Protein AF-A0A7S1SIR4-F1 (afdb_monomer)

pLDDT: mean 74.21, std 17.85, range [39.25, 96.56]

Nearest PDB structures (foldseek):
  3gze-assembly2_C  TM=8.560E-01  e=1.089E-03  Chlamydomonas reinhardtii
  9c57-assembly1_K  TM=1.695E-01  e=9.532E+00  Homo sapiens

Secondary structure (DSSP, 8-state):
----------HHHHHHHHHHHHHHTTS------TTGGGSTTSS-S------------------EEEEEEETTEEEEEET-S-HHHHHHHHHHHGGG-EE--EEPTTT-SEE--SS---EE-PPPTTSSS--

InterPro domains:
  IPR045054 Prolyl 4-hydroxylase [PTHR10869] (56-129)

Mean predicted aligned error: 17.67 Å

Solvent-accessible surface area (backbone atoms only — not comparable to full-atom values): 8877 Å² total; per-residue (Å²): 137,88,81,84,78,79,83,73,78,52,72,68,55,53,50,52,51,50,50,56,58,60,56,62,74,73,75,76,77,63,86,81,66,84,56,78,78,68,44,89,68,81,84,52,74,76,69,77,72,84,85,79,88,76,82,95,66,98,59,80,62,78,78,44,63,42,56,74,38,80,83,70,75,39,71,47,66,45,72,77,62,55,71,67,53,51,52,49,53,50,63,70,36,58,88,54,52,39,77,44,53,45,75,33,90,88,78,68,42,80,34,82,45,88,88,52,73,54,65,47,56,86,79,66,87,72,76,56,89,84,104

Structure (mmCIF, N/CA/C/O backbone):
data_AF-A0A7S1SIR4-F1
#
_entry.id   AF-A0A7S1SIR4-F1
#
loop_
_atom_site.group_PDB
_atom_site.id
_atom_site.type_symbol
_atom_site.label_atom_id
_atom_site.label_alt_id
_atom_site.label_comp_id
_atom_site.label_asym_id
_atom_site.label_entity_id
_atom_site.label_seq_id
_atom_site.pdbx_PDB_ins_code
_atom_site.Cartn_x
_atom_site.Cartn_y
_atom_site.Cartn_z
_atom_site.occupancy
_atom_site.B_iso_or_equiv
_atom_site.auth_seq_id
_atom_site.auth_comp_id
_atom_site.auth_asym_id
_atom_site.auth_atom_id
_atom_site.pdbx_PDB_model_num
ATOM 1 N N . MET A 1 1 ? -33.680 -54.275 -43.187 1.00 39.25 1 MET A N 1
ATOM 2 C CA . MET A 1 1 ? -33.913 -53.493 -44.421 1.00 39.25 1 MET A CA 1
ATOM 3 C C . MET A 1 1 ? -34.763 -52.286 -44.043 1.00 39.25 1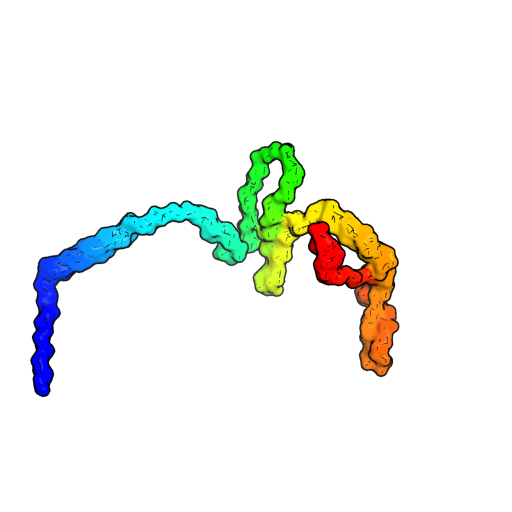 MET A C 1
ATOM 5 O O . MET A 1 1 ? -35.776 -52.457 -43.383 1.00 39.25 1 MET A O 1
ATOM 9 N N . LEU A 1 2 ? -34.253 -51.085 -44.309 1.00 48.06 2 LEU A N 1
ATOM 10 C CA . LEU A 1 2 ? -34.721 -49.793 -43.797 1.00 48.06 2 LEU A CA 1
ATOM 11 C C . LEU A 1 2 ? -36.041 -49.363 -44.455 1.00 48.06 2 LEU A C 1
ATOM 13 O O . LEU A 1 2 ? -36.097 -49.309 -45.679 1.00 48.06 2 LEU A O 1
ATOM 17 N N . LEU A 1 3 ? -37.039 -48.938 -43.675 1.00 41.59 3 LEU A N 1
ATOM 18 C CA . LEU A 1 3 ? -38.123 -48.099 -44.193 1.00 41.59 3 LEU A CA 1
ATOM 19 C C . LEU A 1 3 ? -38.048 -46.724 -43.522 1.00 41.59 3 LEU A C 1
ATOM 21 O O . LEU A 1 3 ? -38.647 -46.466 -42.483 1.00 41.59 3 LEU A O 1
ATOM 25 N N . ARG A 1 4 ? -37.233 -45.843 -44.111 1.00 50.28 4 ARG A N 1
ATOM 26 C CA . ARG A 1 4 ? -37.207 -44.416 -43.780 1.00 50.28 4 ARG A CA 1
ATOM 27 C C . ARG A 1 4 ? -38.491 -43.787 -44.322 1.00 50.28 4 ARG A C 1
ATOM 29 O O . ARG A 1 4 ? -38.548 -43.412 -45.489 1.00 50.28 4 ARG A O 1
ATOM 36 N N . SER A 1 5 ? -39.524 -43.671 -43.493 1.00 54.16 5 SER A N 1
ATOM 37 C CA . SER A 1 5 ? -40.686 -42.843 -43.812 1.00 54.16 5 SER A CA 1
ATOM 38 C C . SER A 1 5 ? -40.273 -41.372 -43.734 1.00 54.16 5 SER A C 1
ATOM 40 O O . SER A 1 5 ? -40.106 -40.816 -42.649 1.00 54.16 5 SER A O 1
ATOM 42 N N . SER A 1 6 ? -40.050 -40.744 -44.888 1.00 57.53 6 SER A N 1
ATOM 43 C CA . SER A 1 6 ? -39.750 -39.317 -44.977 1.00 57.53 6 SER A CA 1
ATOM 44 C C . SER A 1 6 ? -40.979 -38.498 -44.566 1.00 57.53 6 SER A C 1
ATOM 46 O O . SER A 1 6 ? -41.906 -38.332 -45.363 1.00 57.53 6 SER A O 1
ATOM 48 N N . LEU A 1 7 ? -40.994 -37.965 -43.342 1.00 60.22 7 LEU A N 1
ATOM 49 C CA . LEU A 1 7 ? -41.919 -36.897 -42.968 1.00 60.22 7 LEU A CA 1
ATOM 50 C C . LEU A 1 7 ? -41.479 -35.619 -43.687 1.00 60.22 7 LEU A C 1
ATOM 52 O O . LEU A 1 7 ? -40.575 -34.918 -43.243 1.00 60.22 7 LEU A O 1
ATOM 56 N N . ARG A 1 8 ? -42.102 -35.330 -44.831 1.00 69.75 8 ARG A N 1
ATOM 57 C CA . ARG A 1 8 ? -42.015 -34.005 -45.449 1.00 69.75 8 ARG A CA 1
ATOM 58 C C . ARG A 1 8 ? -43.009 -33.105 -44.710 1.00 69.75 8 ARG A C 1
ATOM 60 O O . ARG A 1 8 ? -44.207 -33.393 -44.779 1.00 69.75 8 ARG A O 1
ATOM 67 N N . PRO A 1 9 ? -42.562 -32.070 -43.981 1.00 64.31 9 PRO A N 1
ATOM 68 C CA . PRO A 1 9 ? -43.480 -31.191 -43.274 1.00 64.31 9 PRO A CA 1
ATOM 69 C C . PRO A 1 9 ? -44.396 -30.508 -44.292 1.00 64.31 9 PRO A C 1
ATOM 71 O O . PRO A 1 9 ? -43.942 -29.972 -45.304 1.00 64.31 9 PRO A O 1
ATOM 74 N N . ARG A 1 10 ? -45.709 -30.565 -44.051 1.00 78.56 10 ARG A N 1
ATOM 75 C CA . ARG A 1 10 ? -46.686 -29.851 -44.887 1.00 78.56 10 ARG A CA 1
ATOM 76 C C . ARG A 1 10 ? -46.476 -28.348 -44.688 1.00 78.56 10 ARG A C 1
ATOM 78 O O . ARG A 1 10 ? -46.125 -27.932 -43.590 1.00 78.56 10 ARG A O 1
ATOM 85 N N . ALA A 1 11 ? -46.723 -27.524 -45.708 1.00 72.19 11 ALA A N 1
ATOM 86 C CA . ALA A 1 11 ? -46.480 -26.072 -45.657 1.00 72.19 11 ALA A CA 1
ATOM 87 C C . ALA A 1 11 ? -47.091 -25.377 -44.416 1.00 72.19 11 ALA A C 1
ATOM 89 O O . ALA A 1 11 ? -46.489 -24.471 -43.849 1.00 72.19 11 ALA A O 1
ATOM 90 N N . SER A 1 12 ? -48.234 -25.873 -43.927 1.00 73.19 12 SER A N 1
ATOM 91 C CA . SER A 1 12 ? -48.870 -25.421 -42.680 1.00 73.19 12 SER A CA 1
ATOM 92 C C . SER A 1 12 ? -48.024 -25.680 -41.420 1.00 73.19 12 SER A C 1
ATOM 94 O O . SER A 1 12 ? -47.983 -24.834 -40.532 1.00 73.19 12 SER A O 1
ATOM 96 N N . GLN A 1 13 ? -47.295 -26.798 -41.350 1.00 73.56 13 GLN A N 1
ATOM 97 C CA . GLN A 1 13 ? -46.387 -27.094 -40.235 1.00 73.56 13 GLN A CA 1
ATOM 98 C C . GLN A 1 13 ? -45.144 -26.202 -40.263 1.00 73.56 13 GLN A C 1
ATOM 100 O O . GLN A 1 13 ? -44.686 -25.775 -39.210 1.00 73.56 13 GLN A O 1
ATOM 105 N N . VAL A 1 14 ? -44.629 -25.873 -41.453 1.00 79.38 14 VAL A N 1
ATOM 106 C CA . VAL A 1 14 ? -43.502 -24.935 -41.591 1.00 79.38 14 VAL A CA 1
ATOM 107 C C . VAL A 1 14 ? -43.915 -23.534 -41.131 1.00 79.38 14 VAL A C 1
ATOM 109 O O . VAL A 1 14 ? -43.178 -22.899 -40.382 1.00 79.38 14 VAL A O 1
ATOM 112 N N . LEU A 1 15 ? -45.119 -23.081 -41.496 1.00 76.44 15 LEU A N 1
ATOM 113 C CA . LEU A 1 15 ? -45.647 -21.783 -41.067 1.00 76.4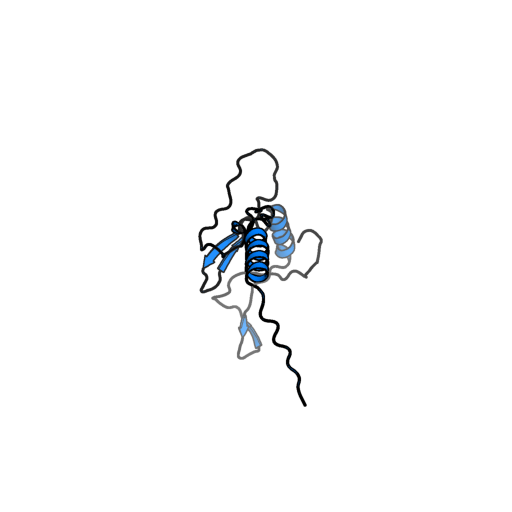4 15 LEU A CA 1
ATOM 114 C C . LEU A 1 15 ? -45.864 -21.713 -39.546 1.00 76.44 15 LEU A C 1
ATOM 116 O O . LEU A 1 15 ? -45.518 -20.709 -38.930 1.00 76.44 15 LEU A O 1
ATOM 120 N N . LEU A 1 16 ? -46.382 -22.783 -38.933 1.00 74.94 16 LEU A N 1
ATOM 121 C CA . LEU A 1 16 ? -46.568 -22.858 -37.480 1.00 74.94 16 LEU A CA 1
ATOM 122 C C . LEU A 1 16 ? -45.224 -22.813 -36.734 1.00 74.94 16 LEU A C 1
ATOM 124 O O . LEU A 1 16 ? -45.100 -22.111 -35.737 1.00 74.94 16 LEU A O 1
ATOM 128 N N . ILE A 1 17 ? -44.203 -23.514 -37.237 1.00 76.38 17 ILE A N 1
ATOM 129 C CA . ILE A 1 17 ? -42.850 -23.494 -36.660 1.00 76.38 17 ILE A CA 1
ATOM 130 C C . ILE A 1 17 ? -42.228 -22.094 -36.778 1.00 76.38 17 ILE A C 1
ATOM 132 O O . ILE A 1 17 ? -41.640 -21.614 -35.813 1.00 76.38 17 ILE A O 1
ATOM 136 N N . LEU A 1 18 ? -42.398 -21.407 -37.913 1.00 75.06 18 LEU A N 1
ATOM 137 C CA . LEU A 1 18 ? -41.913 -20.032 -38.088 1.00 75.06 18 LEU A CA 1
ATOM 138 C C . LEU A 1 18 ? -42.631 -19.036 -37.165 1.00 75.06 18 LEU A C 1
ATOM 140 O O . LEU A 1 18 ? -41.983 -18.153 -36.612 1.00 75.06 18 LEU A O 1
ATOM 144 N N . LEU A 1 19 ? -43.938 -19.201 -36.941 1.00 74.88 19 LEU A N 1
ATOM 145 C CA . LEU A 1 19 ? -44.698 -18.399 -35.975 1.00 74.88 19 LEU A CA 1
ATOM 146 C C . LEU A 1 19 ? -44.244 -18.653 -34.530 1.00 74.88 19 LEU A C 1
ATOM 148 O O . LEU A 1 19 ? -44.055 -17.702 -33.776 1.00 74.88 19 LEU A O 1
ATOM 152 N N . LEU A 1 20 ? -44.002 -19.911 -34.151 1.00 70.88 20 LEU A N 1
ATOM 153 C CA . LEU A 1 20 ? -43.517 -20.269 -32.812 1.00 70.88 20 LEU A CA 1
ATOM 154 C C . LEU A 1 20 ? -42.082 -19.774 -32.556 1.00 70.88 20 LEU A C 1
ATOM 156 O O . LEU A 1 20 ? -41.791 -19.292 -31.463 1.00 70.88 20 LEU A O 1
ATOM 160 N N . LEU A 1 21 ? -41.200 -19.829 -33.559 1.00 69.00 21 LEU A N 1
ATOM 161 C CA . LEU A 1 21 ? -39.840 -19.284 -33.462 1.00 69.00 21 LEU A CA 1
ATOM 162 C C . LEU A 1 21 ? -39.822 -17.745 -33.502 1.00 69.00 21 LEU A C 1
ATOM 164 O O . LEU A 1 21 ? -39.032 -17.131 -32.790 1.00 69.00 21 LEU A O 1
ATOM 168 N N . GLY A 1 22 ? -40.706 -17.114 -34.281 1.00 61.78 22 GLY A N 1
ATOM 169 C CA . GLY A 1 22 ? -40.804 -15.654 -34.392 1.00 61.78 22 GLY A CA 1
ATOM 170 C C . GLY A 1 22 ? -41.373 -14.973 -33.142 1.00 61.78 22 GLY A C 1
ATOM 171 O O . GLY A 1 22 ? -40.921 -13.892 -32.776 1.00 61.78 22 GLY A O 1
ATOM 172 N N . VAL A 1 23 ? -42.313 -15.615 -32.440 1.00 60.16 23 VAL A N 1
ATOM 173 C CA . VAL A 1 23 ? -42.887 -15.087 -31.186 1.00 60.16 23 VAL A CA 1
ATOM 174 C C . VAL A 1 23 ? -41.944 -15.298 -29.989 1.00 60.16 23 VAL A C 1
ATOM 176 O O . VAL A 1 23 ? -41.929 -14.484 -29.065 1.00 60.16 23 VAL A O 1
ATOM 179 N N . GLY A 1 24 ? -41.088 -16.326 -30.021 1.00 51.81 24 GLY A N 1
ATOM 180 C CA . GLY A 1 24 ? -40.131 -16.625 -28.946 1.00 51.81 24 GLY A CA 1
ATOM 181 C C . GLY A 1 24 ? -39.020 -15.584 -28.747 1.00 51.81 24 GLY A C 1
ATOM 182 O O . GLY A 1 24 ? -38.451 -15.507 -27.661 1.00 51.81 24 GLY A O 1
ATOM 183 N N . VAL A 1 25 ? -38.728 -14.749 -29.751 1.00 57.47 25 VAL A N 1
ATOM 184 C CA . VAL A 1 25 ? -37.638 -13.752 -29.684 1.00 57.47 25 VAL A CA 1
ATOM 185 C C . VAL A 1 25 ? -38.073 -12.432 -29.026 1.00 57.47 25 VAL A C 1
ATOM 187 O O . VAL A 1 25 ? -37.228 -11.664 -28.572 1.00 57.47 25 VAL A O 1
ATOM 190 N N . HIS A 1 26 ? -39.375 -12.151 -28.905 1.00 51.97 26 HIS A N 1
ATOM 191 C CA . HIS A 1 26 ? -39.858 -10.872 -28.356 1.00 51.97 26 HIS A CA 1
ATOM 192 C C . HIS A 1 26 ? -40.288 -10.899 -26.884 1.00 51.97 26 HIS A C 1
ATOM 194 O O . HIS A 1 26 ? -40.476 -9.834 -26.301 1.00 51.97 26 HIS A O 1
ATOM 200 N N . ALA A 1 27 ? -40.403 -12.069 -26.251 1.00 55.31 27 ALA A N 1
ATOM 201 C CA . ALA A 1 27 ? -40.996 -12.176 -24.912 1.00 55.31 27 ALA A CA 1
ATOM 202 C C . ALA A 1 27 ? -40.002 -12.410 -23.756 1.00 55.31 27 ALA A C 1
ATOM 204 O O . ALA A 1 27 ? -40.432 -12.601 -22.623 1.00 55.31 27 ALA A O 1
ATOM 205 N N . VAL A 1 28 ? -38.686 -12.349 -23.989 1.00 54.59 28 VAL A N 1
ATOM 206 C CA . VAL A 1 28 ? -37.677 -12.380 -22.910 1.00 54.59 28 VAL A CA 1
ATOM 207 C C . VAL A 1 28 ? -36.958 -11.034 -22.845 1.00 54.59 28 VAL A C 1
ATOM 209 O O . VAL A 1 28 ? -35.756 -10.912 -23.058 1.00 54.59 28 VAL A O 1
ATOM 212 N N . ARG A 1 29 ? -37.715 -9.976 -22.540 1.00 52.09 29 ARG A N 1
ATOM 213 C CA . ARG A 1 29 ? -37.147 -8.754 -21.959 1.00 52.09 29 ARG A CA 1
ATOM 214 C C . ARG A 1 29 ? -37.136 -8.957 -20.443 1.00 52.09 29 ARG A C 1
ATOM 216 O O . ARG A 1 29 ? -38.004 -8.461 -19.734 1.00 52.09 29 ARG A O 1
ATOM 223 N N . GLY A 1 30 ? -36.182 -9.754 -19.956 1.00 50.34 30 GLY A N 1
ATOM 224 C CA . GLY A 1 30 ? -35.847 -9.748 -18.529 1.00 50.34 30 GLY A CA 1
ATOM 225 C C . GLY A 1 30 ? -35.471 -8.323 -18.103 1.00 50.34 30 GLY A C 1
ATOM 226 O O . GLY A 1 30 ? -35.074 -7.537 -18.972 1.00 50.34 30 GLY A O 1
ATOM 227 N N . PRO A 1 31 ? -35.613 -7.953 -16.816 1.00 46.56 31 PRO A N 1
ATOM 228 C CA . PRO A 1 31 ? -35.225 -6.630 -16.350 1.00 46.56 31 PRO A CA 1
ATOM 229 C C . PRO A 1 31 ? -33.778 -6.386 -16.777 1.00 46.56 31 PRO A C 1
ATOM 231 O O . PRO A 1 31 ? -32.859 -7.053 -16.303 1.00 46.56 31 PRO A O 1
ATOM 234 N N . SER A 1 32 ? -33.593 -5.472 -17.733 1.00 47.25 32 SER A N 1
ATOM 235 C CA . SER A 1 32 ? -32.291 -4.927 -18.087 1.00 47.25 32 SER A CA 1
ATOM 236 C C . SER A 1 32 ? -31.834 -4.131 -16.876 1.00 47.25 32 SER A C 1
ATOM 238 O O . SER A 1 32 ? -32.070 -2.935 -16.776 1.00 47.25 32 SER A O 1
ATOM 240 N N . GLY A 1 33 ? -31.273 -4.830 -15.893 1.00 49.41 33 GLY A N 1
ATOM 241 C CA . GLY A 1 33 ? -30.430 -4.190 -14.912 1.00 49.41 33 GLY A CA 1
ATOM 242 C C . GLY A 1 33 ? -29.248 -3.634 -15.684 1.00 49.41 33 GLY A C 1
ATOM 243 O O . GLY A 1 33 ? -28.499 -4.408 -16.281 1.00 49.41 33 GLY A O 1
ATOM 244 N N . ASP A 1 34 ? -29.099 -2.314 -15.662 1.00 52.84 34 ASP A N 1
ATOM 245 C CA . ASP A 1 34 ? -27.946 -1.529 -16.124 1.00 52.84 34 ASP A CA 1
ATOM 246 C C . ASP A 1 34 ? -26.648 -1.884 -15.362 1.00 52.84 34 ASP A C 1
ATOM 248 O O . ASP A 1 34 ? -25.848 -1.030 -15.013 1.00 52.84 34 ASP A O 1
ATOM 252 N N . ARG A 1 35 ? -26.421 -3.165 -15.059 1.00 52.72 35 ARG A N 1
ATOM 253 C CA . ARG A 1 35 ? -25.216 -3.681 -14.403 1.00 52.72 35 ARG A CA 1
ATOM 254 C C . ARG A 1 35 ? -24.184 -4.202 -15.395 1.00 52.72 35 ARG A C 1
ATOM 256 O O . ARG A 1 35 ? -23.073 -4.525 -15.001 1.00 52.72 35 ARG A O 1
ATOM 263 N N . ALA A 1 36 ? -24.528 -4.282 -16.681 1.00 46.88 36 ALA A N 1
ATOM 264 C CA . ALA A 1 36 ? -23.563 -4.632 -17.722 1.00 46.88 36 ALA A CA 1
ATOM 265 C C . ALA A 1 36 ? -22.472 -3.554 -17.885 1.00 46.88 36 ALA A C 1
ATOM 267 O O . ALA A 1 36 ? -21.354 -3.882 -18.271 1.00 46.88 36 ALA A O 1
ATOM 268 N N . GLY A 1 37 ? -22.781 -2.292 -17.556 1.00 50.69 37 GLY A N 1
ATOM 269 C CA . GLY A 1 37 ? -21.811 -1.190 -17.530 1.00 50.69 37 GLY A CA 1
ATOM 270 C C . GLY A 1 37 ? -20.906 -1.176 -16.294 1.00 50.69 37 GLY A C 1
ATOM 271 O O . GLY A 1 37 ? -19.882 -0.511 -16.317 1.00 50.69 37 GLY A O 1
ATOM 272 N N . ASP A 1 38 ? -21.246 -1.948 -15.258 1.00 54.53 38 ASP A N 1
ATOM 273 C CA . ASP A 1 38 ? -20.557 -1.978 -13.958 1.00 54.53 38 ASP A CA 1
ATOM 274 C C . ASP A 1 38 ? -19.376 -2.971 -13.927 1.00 54.53 38 ASP A C 1
ATOM 276 O O . ASP A 1 38 ? -18.736 -3.192 -12.898 1.00 54.53 38 ASP A O 1
ATOM 280 N N . LEU A 1 39 ? -19.087 -3.625 -15.057 1.00 57.56 39 LEU A N 1
ATOM 281 C CA . LEU A 1 39 ? -17.970 -4.554 -15.175 1.00 57.56 39 LEU A CA 1
ATOM 282 C C . LEU A 1 39 ? -16.678 -3.779 -15.438 1.00 57.56 39 LEU A C 1
ATOM 284 O O . LEU A 1 39 ? -16.478 -3.234 -16.528 1.00 57.56 39 LEU A O 1
ATOM 288 N N . ILE A 1 40 ? -15.785 -3.791 -14.443 1.00 54.62 40 ILE A N 1
ATOM 289 C CA . ILE A 1 40 ? -14.438 -3.214 -14.525 1.00 54.62 40 ILE A CA 1
ATOM 290 C C . ILE A 1 40 ? -13.752 -3.740 -15.795 1.00 54.62 40 ILE A C 1
ATOM 292 O O . ILE A 1 40 ? -13.417 -4.919 -15.902 1.00 54.62 40 ILE A O 1
ATOM 296 N N . GLY A 1 41 ? -13.564 -2.848 -16.770 1.00 56.66 41 GLY A N 1
ATOM 297 C CA . GLY A 1 41 ? -12.810 -3.117 -17.991 1.00 56.66 41 GLY A CA 1
ATOM 298 C C . GLY A 1 41 ? -13.581 -3.621 -19.212 1.00 56.66 41 GLY A C 1
ATOM 299 O O . GLY A 1 41 ? -12.956 -3.782 -20.255 1.00 56.66 41 GLY A O 1
ATOM 300 N N . TRP A 1 42 ? -14.906 -3.806 -19.164 1.00 57.38 42 TRP A N 1
ATOM 301 C CA . TRP A 1 42 ? -15.659 -4.158 -20.385 1.00 57.38 42 TRP A CA 1
ATOM 302 C C . TRP A 1 42 ? -15.761 -2.988 -21.383 1.00 57.38 42 TRP A C 1
ATOM 304 O O . TRP A 1 42 ? -15.910 -3.209 -22.583 1.00 57.38 42 TRP A O 1
ATOM 314 N N . MET A 1 43 ? -15.644 -1.741 -20.907 1.00 51.03 43 MET A N 1
ATOM 315 C CA . MET A 1 43 ? -15.885 -0.534 -21.715 1.00 51.03 43 MET A CA 1
ATOM 316 C C . MET A 1 43 ? -14.693 0.439 -21.816 1.00 51.03 43 MET A C 1
ATOM 318 O O . MET A 1 43 ? -14.866 1.565 -22.274 1.00 51.03 43 MET A O 1
ATOM 322 N N . GLY A 1 44 ? -13.481 0.011 -21.442 1.00 55.91 44 GLY A N 1
ATOM 323 C CA . GLY A 1 44 ? -12.256 0.819 -21.558 1.00 55.91 44 GLY A CA 1
ATOM 324 C C . GLY A 1 44 ? -11.896 1.658 -20.321 1.00 55.91 44 GLY A C 1
ATOM 325 O O . GLY A 1 44 ? -12.588 1.639 -19.307 1.00 55.91 44 GLY A O 1
ATOM 326 N N . GLU A 1 45 ? -10.762 2.360 -20.415 1.00 54.06 45 GLU A N 1
ATOM 327 C CA . GLU A 1 45 ? -9.960 2.972 -19.330 1.00 54.06 45 GLU A CA 1
ATOM 328 C C . GLU A 1 45 ? -10.644 4.118 -18.554 1.00 54.06 45 GLU A C 1
ATOM 330 O O . GLU A 1 45 ? -10.080 4.662 -17.611 1.00 54.06 45 GLU A O 1
ATOM 335 N N . THR A 1 46 ? -11.879 4.484 -18.901 1.00 52.75 46 THR A N 1
ATOM 336 C CA . THR A 1 46 ? -12.582 5.638 -18.322 1.00 52.75 46 THR A CA 1
ATOM 337 C C . THR A 1 46 ? -13.957 5.259 -17.773 1.00 52.75 46 THR A C 1
ATOM 339 O O . THR A 1 46 ? -14.971 5.802 -18.211 1.00 52.75 46 THR A O 1
ATOM 342 N N . HIS A 1 47 ? -14.035 4.336 -16.810 1.00 53.16 47 HIS A N 1
ATOM 343 C CA . HIS A 1 47 ? -15.277 4.149 -16.050 1.00 53.16 47 HIS A CA 1
ATOM 344 C C . HIS A 1 47 ? -15.291 5.077 -14.828 1.00 53.16 47 HIS A C 1
ATOM 346 O O . HIS A 1 47 ? -14.847 4.720 -13.739 1.00 53.16 47 HIS A O 1
ATOM 352 N N . ARG A 1 48 ? -15.810 6.297 -15.005 1.00 56.16 48 ARG A N 1
ATOM 353 C CA . ARG A 1 48 ? -16.151 7.181 -13.884 1.00 56.16 48 ARG A CA 1
ATOM 354 C C . ARG A 1 48 ? -17.573 6.838 -13.447 1.00 56.16 48 ARG A C 1
ATOM 356 O O . ARG A 1 48 ? -18.526 7.243 -14.110 1.00 56.16 48 ARG A O 1
ATOM 363 N N . GLY A 1 49 ? -17.706 6.079 -12.358 1.00 55.44 49 GLY A N 1
ATOM 364 C CA . GLY A 1 49 ? -19.008 5.817 -11.741 1.00 55.44 49 GLY A CA 1
ATOM 365 C C . GLY A 1 49 ? -19.740 7.132 -11.424 1.00 55.44 49 GLY A C 1
ATOM 366 O O . GLY A 1 49 ? -19.088 8.164 -11.228 1.00 55.44 49 GLY A O 1
ATOM 367 N N . PRO A 1 50 ? -21.084 7.147 -11.420 1.00 50.59 50 PRO A N 1
ATOM 368 C CA . PRO A 1 50 ? -21.841 8.376 -11.225 1.00 50.59 50 PRO A CA 1
ATOM 369 C C . PRO A 1 50 ? -21.517 8.993 -9.860 1.00 50.59 50 PRO A C 1
ATOM 371 O O . PRO A 1 50 ? -21.740 8.377 -8.819 1.00 50.59 50 PRO A O 1
ATOM 374 N N . ALA A 1 51 ? -21.011 10.229 -9.867 1.00 48.56 51 ALA A N 1
ATOM 375 C CA . ALA A 1 51 ? -20.802 11.014 -8.658 1.00 48.56 51 ALA A CA 1
ATOM 376 C C . ALA A 1 51 ? -22.164 11.311 -8.017 1.00 48.56 51 ALA A C 1
ATOM 378 O O . ALA A 1 51 ? -22.935 12.123 -8.534 1.00 48.56 51 ALA A O 1
ATOM 379 N N . LYS A 1 52 ? -22.485 10.638 -6.908 1.00 48.62 52 LYS A N 1
ATOM 380 C CA . LYS A 1 52 ? -23.681 10.962 -6.130 1.00 48.62 52 LYS A CA 1
ATOM 381 C C . LYS A 1 52 ? -23.365 12.085 -5.154 1.00 48.62 52 LYS A C 1
ATOM 383 O O . LYS A 1 52 ? -22.592 11.924 -4.217 1.00 48.62 52 LYS A O 1
ATOM 388 N N . THR A 1 53 ? -24.001 13.226 -5.378 1.00 54.41 53 THR A N 1
ATOM 389 C CA . THR A 1 53 ? -24.186 14.269 -4.373 1.00 54.41 53 THR A CA 1
ATOM 390 C C . THR A 1 53 ? -25.297 13.835 -3.420 1.00 54.41 53 THR A C 1
ATOM 392 O O . THR A 1 53 ? -26.441 13.767 -3.864 1.00 54.41 53 THR A O 1
ATOM 395 N N . SER A 1 54 ? -24.990 13.574 -2.148 1.00 46.34 54 SER A N 1
ATOM 396 C CA . SER A 1 54 ? -25.833 13.989 -1.011 1.00 46.34 54 SER A CA 1
ATOM 397 C C . SER A 1 54 ? -25.324 13.418 0.313 1.00 46.34 54 SER A C 1
ATOM 399 O O . SER A 1 54 ? -25.368 12.213 0.529 1.00 46.34 54 SER A O 1
ATOM 401 N N . ASP A 1 55 ? -24.941 14.354 1.174 1.00 47.53 55 ASP A N 1
ATOM 402 C CA . ASP A 1 55 ? -25.340 14.465 2.578 1.00 47.53 55 ASP A CA 1
ATOM 403 C C . ASP A 1 55 ? -24.911 13.382 3.593 1.00 47.53 55 ASP A C 1
ATOM 405 O O . ASP A 1 55 ? -25.410 12.262 3.627 1.00 47.53 55 ASP A O 1
ATOM 409 N N . SER A 1 56 ? -23.990 13.820 4.459 1.00 48.25 56 SER A N 1
ATOM 410 C CA . SER A 1 56 ? -23.878 13.506 5.891 1.00 48.25 56 SER A CA 1
ATOM 411 C C . SER A 1 56 ? -24.081 12.059 6.353 1.00 48.25 56 SER A C 1
ATOM 413 O O . SER A 1 56 ? -24.919 11.772 7.200 1.00 48.25 56 SER A O 1
ATOM 415 N N . GLN A 1 57 ? -23.176 11.175 5.940 1.00 45.56 57 GLN A N 1
ATOM 416 C CA . GLN A 1 57 ? -22.644 10.126 6.810 1.00 45.56 57 GLN A CA 1
ATOM 417 C C . GLN A 1 57 ? -21.267 9.735 6.258 1.00 45.56 57 GLN A C 1
ATOM 419 O O . GLN A 1 57 ? -21.090 9.692 5.042 1.00 45.56 57 GLN A O 1
ATOM 424 N N . GLU A 1 58 ? -20.279 9.502 7.122 1.00 53.19 58 GLU A N 1
ATOM 425 C CA . GLU A 1 58 ? -18.946 8.993 6.760 1.00 53.19 58 GLU A CA 1
ATOM 426 C C . GLU A 1 58 ? -19.080 7.516 6.345 1.00 53.19 58 GLU A C 1
ATOM 428 O O . GLU A 1 58 ? -18.653 6.576 7.006 1.00 53.19 58 GLU A O 1
ATOM 433 N N . VAL A 1 59 ? -19.844 7.304 5.278 1.00 50.69 59 VAL A N 1
ATOM 434 C CA . VAL A 1 59 ? -20.024 6.032 4.603 1.00 50.69 59 VAL A CA 1
ATOM 435 C C . VAL A 1 59 ? -18.745 5.836 3.819 1.00 50.69 59 VAL A C 1
ATOM 437 O O . VAL A 1 59 ? -18.349 6.750 3.092 1.00 50.69 59 VAL A O 1
ATOM 440 N N . ARG A 1 60 ? -18.103 4.669 3.974 1.00 58.56 60 ARG A N 1
ATOM 441 C CA . ARG A 1 60 ? -17.037 4.206 3.074 1.00 58.56 60 ARG A CA 1
ATOM 442 C C . ARG A 1 60 ? -17.397 4.671 1.667 1.00 58.56 60 ARG A C 1
ATOM 444 O O . ARG A 1 60 ? -18.420 4.230 1.142 1.00 58.56 60 ARG A O 1
ATOM 451 N N . GLY A 1 61 ? -16.631 5.625 1.128 1.00 59.59 61 GLY A N 1
ATOM 452 C CA . GLY A 1 61 ? -16.869 6.118 -0.222 1.00 59.59 61 GLY A CA 1
ATOM 453 C C . GLY A 1 61 ? -16.989 4.902 -1.127 1.00 59.59 61 GLY A C 1
ATOM 454 O O . GLY A 1 61 ? -16.201 3.967 -0.970 1.00 59.59 61 GLY A O 1
ATOM 455 N N . GLU A 1 62 ? -18.025 4.865 -1.968 1.00 62.91 62 GLU A N 1
ATOM 456 C CA . GLU A 1 62 ? -18.258 3.729 -2.863 1.00 62.91 62 GLU A CA 1
ATOM 457 C C . GLU A 1 62 ? -16.923 3.3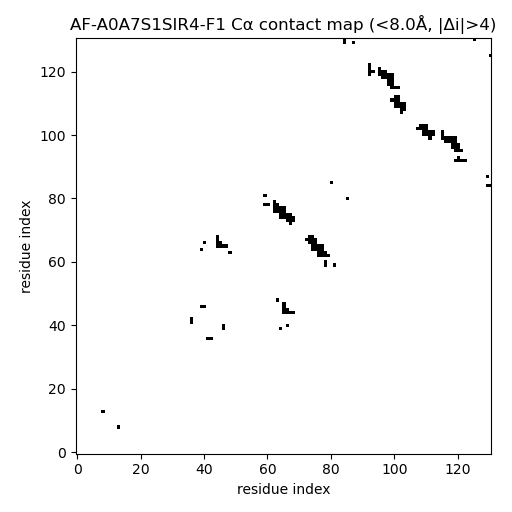35 -3.508 1.00 62.91 62 GLU A C 1
ATOM 459 O O . GLU A 1 62 ? -16.236 4.223 -4.022 1.00 62.91 62 GLU A O 1
ATOM 464 N N . PRO A 1 63 ? -16.501 2.062 -3.426 1.00 64.06 63 PRO A N 1
ATOM 465 C CA . PRO A 1 63 ? -15.167 1.668 -3.850 1.00 64.06 63 PRO A CA 1
ATOM 466 C C . PRO A 1 63 ? -15.006 1.961 -5.344 1.00 64.06 63 PRO A C 1
ATOM 468 O O . PRO A 1 63 ? -15.583 1.283 -6.195 1.00 64.06 63 PRO A O 1
ATOM 471 N N . VAL A 1 64 ? -14.227 2.996 -5.665 1.00 83.75 64 VAL A N 1
ATOM 472 C CA . VAL A 1 64 ? -13.951 3.391 -7.048 1.00 83.75 64 VAL A CA 1
ATOM 473 C C . VAL A 1 64 ? -12.666 2.713 -7.492 1.00 83.75 64 VAL A C 1
ATOM 475 O O . VAL A 1 64 ? -11.608 2.909 -6.896 1.00 83.75 64 VAL A O 1
ATOM 478 N N . VAL A 1 65 ? -12.754 1.942 -8.573 1.00 88.06 65 VAL A N 1
ATOM 479 C CA . VAL A 1 65 ? -11.590 1.332 -9.219 1.00 88.06 65 VAL A CA 1
ATOM 480 C C . VAL A 1 65 ? -11.293 2.075 -10.512 1.00 88.06 65 VAL A C 1
ATOM 482 O O . VAL A 1 65 ? -12.133 2.149 -11.406 1.00 88.06 65 VAL A O 1
ATOM 485 N N . GLU A 1 66 ? -10.085 2.609 -10.614 1.00 86.12 66 GLU A N 1
ATOM 486 C CA . GLU A 1 66 ? -9.559 3.270 -11.802 1.00 86.12 66 GLU A CA 1
ATOM 487 C C . GLU A 1 66 ? -8.589 2.333 -12.530 1.00 86.12 66 GLU A C 1
ATOM 489 O O . GLU A 1 66 ? -7.703 1.727 -11.925 1.00 86.12 66 GLU A O 1
ATOM 494 N N . VAL A 1 67 ? -8.761 2.187 -13.842 1.00 87.56 67 VAL A N 1
ATOM 495 C CA . VAL A 1 67 ? -7.870 1.377 -14.681 1.00 87.56 67 VAL A CA 1
ATOM 496 C C . VAL A 1 67 ? -6.700 2.253 -15.125 1.00 87.56 67 VAL A C 1
ATOM 498 O O . VAL A 1 67 ? -6.919 3.242 -15.813 1.00 87.56 67 VAL A O 1
ATOM 501 N N . LEU A 1 68 ? -5.468 1.892 -14.749 1.00 89.12 68 LEU A N 1
ATOM 502 C CA . LEU A 1 68 ? -4.267 2.666 -15.094 1.00 89.12 68 LEU A CA 1
ATOM 503 C C . LEU A 1 68 ? -3.582 2.162 -16.365 1.00 89.12 68 LEU A C 1
ATOM 505 O O . LEU A 1 68 ? -3.060 2.953 -17.144 1.00 89.12 68 LEU A O 1
ATOM 509 N N . SER A 1 69 ? -3.519 0.844 -16.550 1.00 89.12 69 SER A N 1
ATOM 510 C CA . SER A 1 69 ? -2.955 0.231 -17.752 1.00 89.12 69 SER A CA 1
ATOM 511 C C . SER A 1 69 ? -3.424 -1.214 -17.881 1.00 89.12 69 SER A C 1
ATOM 513 O O . SER A 1 69 ? -3.651 -1.906 -16.886 1.00 89.12 69 SER A O 1
ATOM 515 N N . TRP A 1 70 ? -3.557 -1.683 -19.118 1.00 86.62 70 TRP A N 1
ATOM 516 C CA . TRP A 1 70 ? -3.764 -3.096 -19.432 1.00 86.62 70 TRP A CA 1
ATOM 517 C C . TRP A 1 70 ? -2.449 -3.845 -19.662 1.00 86.62 70 TRP A C 1
ATOM 519 O O . TRP A 1 70 ? -2.399 -5.062 -19.481 1.00 86.62 70 TRP A O 1
ATOM 529 N N . GLU A 1 71 ? -1.376 -3.129 -20.000 1.00 90.12 71 GLU A N 1
ATOM 530 C CA . GLU A 1 71 ? -0.049 -3.689 -20.239 1.00 90.12 71 GLU A CA 1
ATOM 531 C C . GLU A 1 71 ? 1.038 -2.707 -19.755 1.00 90.12 71 GLU A C 1
ATOM 533 O O . GLU A 1 71 ? 1.361 -1.742 -20.448 1.00 90.12 71 GLU A O 1
ATOM 538 N N . PRO A 1 72 ? 1.596 -2.900 -18.542 1.00 95.38 72 PRO A N 1
ATOM 539 C CA . PRO A 1 72 ? 1.245 -3.924 -17.551 1.00 95.38 72 PRO A CA 1
ATOM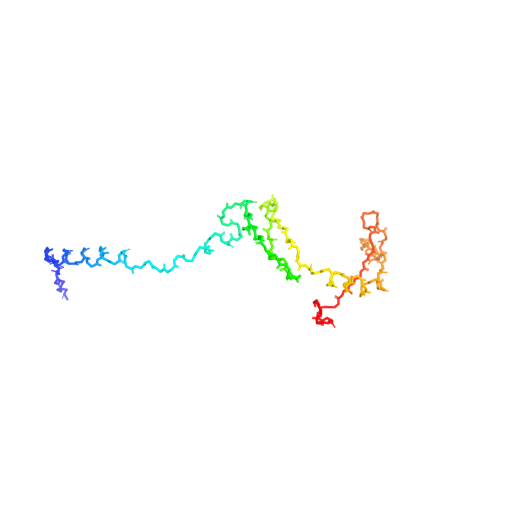 540 C C . PRO A 1 72 ? -0.151 -3.705 -16.946 1.00 95.38 72 PRO A C 1
ATOM 542 O O . PRO A 1 72 ? -0.589 -2.573 -16.790 1.00 95.38 72 PRO A O 1
ATOM 545 N N . ARG A 1 73 ? -0.833 -4.784 -16.534 1.00 93.31 73 ARG A N 1
ATOM 546 C CA . ARG A 1 73 ? -2.139 -4.681 -15.856 1.00 93.31 73 ARG A CA 1
ATOM 547 C C . ARG A 1 73 ? -1.997 -3.957 -14.516 1.00 93.31 73 ARG A C 1
ATOM 549 O O . ARG A 1 73 ? -1.398 -4.506 -13.592 1.00 93.31 73 ARG A O 1
ATOM 556 N N . ALA A 1 74 ? -2.576 -2.768 -14.407 1.00 92.94 74 ALA A N 1
ATOM 557 C CA . ALA A 1 74 ? -2.508 -1.917 -13.229 1.00 92.94 74 ALA A CA 1
ATOM 558 C C . ALA A 1 74 ? -3.858 -1.235 -12.967 1.00 92.94 74 ALA A C 1
ATOM 560 O O . ALA A 1 74 ? -4.468 -0.668 -13.874 1.00 92.94 74 ALA A O 1
ATOM 561 N N . PHE A 1 75 ? -4.297 -1.268 -11.708 1.00 91.81 75 PHE A N 1
ATOM 562 C CA . PHE A 1 75 ? -5.551 -0.676 -11.241 1.00 91.81 75 PHE A CA 1
ATOM 563 C C . PHE A 1 75 ? -5.299 0.101 -9.949 1.00 91.81 75 PHE A C 1
ATOM 565 O O . PHE A 1 75 ? -4.539 -0.361 -9.094 1.00 91.81 75 PHE A O 1
ATOM 572 N N . LEU A 1 76 ? -5.953 1.247 -9.797 1.00 90.50 76 LEU A N 1
ATOM 573 C CA . LEU A 1 76 ? -5.944 2.054 -8.585 1.00 90.50 76 LEU A CA 1
ATOM 574 C C . LEU A 1 76 ? -7.291 1.915 -7.874 1.00 90.50 76 LEU A C 1
ATOM 576 O O . LEU A 1 76 ? -8.333 2.259 -8.425 1.00 90.50 76 LEU A O 1
ATOM 580 N N . TYR A 1 77 ? -7.258 1.404 -6.647 1.00 91.19 77 TYR A N 1
ATOM 581 C CA . TYR A 1 77 ? -8.428 1.313 -5.778 1.00 91.19 77 TYR A CA 1
ATOM 582 C C . TYR A 1 77 ? -8.456 2.539 -4.873 1.00 91.19 77 TYR A C 1
ATOM 584 O O . TYR A 1 77 ? -7.626 2.676 -3.972 1.00 91.19 77 TYR A O 1
ATOM 592 N N . HIS A 1 78 ? -9.402 3.436 -5.123 1.00 86.62 78 HIS A N 1
ATOM 593 C CA . HIS A 1 78 ? -9.618 4.603 -4.280 1.00 86.62 78 HIS A CA 1
ATOM 594 C C . HIS A 1 78 ? -10.321 4.187 -2.990 1.00 86.62 78 HIS A C 1
ATOM 596 O O . HIS A 1 78 ? -11.209 3.334 -3.014 1.00 86.62 78 HIS A O 1
ATOM 602 N N . SER A 1 79 ? -9.916 4.793 -1.870 1.00 88.19 79 SER A N 1
ATOM 603 C CA . SER A 1 79 ? -10.515 4.549 -0.548 1.00 88.19 79 SER A CA 1
ATOM 604 C C . SER A 1 79 ? -10.583 3.063 -0.164 1.00 88.19 79 SER A C 1
ATOM 606 O O . SER A 1 79 ? -11.563 2.611 0.420 1.00 88.19 79 SER A O 1
ATOM 608 N N . PHE A 1 80 ? -9.539 2.295 -0.508 1.00 90.81 80 PHE A N 1
ATOM 609 C CA . PHE A 1 80 ? -9.476 0.858 -0.216 1.00 90.81 80 PHE A CA 1
ATOM 610 C C . PHE A 1 80 ? -9.475 0.558 1.291 1.00 90.81 80 PHE A C 1
ATOM 612 O O . PHE A 1 80 ? -10.125 -0.391 1.719 1.00 90.81 80 PHE A O 1
ATOM 619 N N . LEU A 1 81 ? -8.770 1.381 2.074 1.00 91.44 81 LEU A N 1
ATOM 620 C CA . LEU A 1 81 ? -8.790 1.366 3.537 1.00 91.44 81 LEU A CA 1
ATOM 621 C C . LEU A 1 81 ? -9.407 2.667 4.054 1.00 91.44 81 LEU A C 1
ATOM 623 O O . LEU A 1 81 ? -9.231 3.725 3.438 1.00 91.44 81 LEU A O 1
ATOM 627 N N . SER A 1 82 ? -10.098 2.597 5.192 1.00 90.81 82 SER A N 1
ATOM 628 C CA . SER A 1 82 ? -10.508 3.784 5.943 1.00 90.81 82 SER A CA 1
ATOM 629 C C . SER A 1 82 ? -9.298 4.462 6.597 1.00 90.81 82 SER A C 1
ATOM 631 O O . SER A 1 82 ? -8.210 3.882 6.692 1.00 90.81 82 SER A O 1
ATOM 633 N N . HIS A 1 83 ? -9.470 5.703 7.054 1.00 91.62 83 HIS A N 1
ATOM 634 C CA . HIS A 1 83 ? -8.395 6.415 7.749 1.00 91.62 83 HIS A CA 1
ATOM 635 C C . HIS A 1 83 ? -8.025 5.702 9.058 1.00 91.62 83 HIS A C 1
ATOM 637 O O . HIS A 1 83 ? -6.847 5.556 9.369 1.00 91.62 83 HIS A O 1
ATOM 643 N N . GLU A 1 84 ? -9.016 5.160 9.764 1.00 94.12 84 GLU A N 1
ATOM 644 C CA . GLU A 1 84 ? -8.841 4.418 11.013 1.00 94.12 84 GLU A CA 1
ATOM 645 C C . GLU A 1 84 ? -8.076 3.107 10.790 1.00 94.12 84 GLU A C 1
ATOM 647 O O . GLU A 1 84 ? -7.189 2.770 11.569 1.00 94.12 84 GLU A O 1
ATOM 652 N N . GLU A 1 85 ? -8.378 2.381 9.707 1.00 94.44 85 GLU A N 1
ATOM 653 C CA . GLU A 1 85 ? -7.648 1.166 9.320 1.00 94.44 85 GLU A CA 1
ATOM 654 C C . GLU A 1 85 ? -6.183 1.487 8.968 1.00 94.44 85 GLU A C 1
ATOM 656 O O . GLU A 1 85 ? -5.271 0.740 9.335 1.00 94.44 85 GLU A O 1
ATOM 661 N N . CYS A 1 86 ? -5.937 2.623 8.302 1.00 94.69 86 CYS A N 1
ATOM 662 C CA . CYS A 1 86 ? -4.582 3.103 8.019 1.00 94.69 86 CYS A CA 1
ATOM 663 C C . CYS A 1 86 ? -3.813 3.432 9.306 1.00 94.69 86 CYS A C 1
ATOM 665 O O . CYS A 1 86 ? -2.672 2.994 9.472 1.00 94.69 86 CYS A O 1
ATOM 667 N N . ASP A 1 87 ? -4.431 4.175 10.224 1.00 96.56 87 ASP A N 1
ATOM 668 C CA . ASP A 1 87 ? -3.814 4.549 11.496 1.00 96.56 87 ASP A CA 1
ATOM 669 C C . ASP A 1 87 ? -3.524 3.320 12.364 1.00 96.56 87 ASP A C 1
ATOM 671 O O . ASP A 1 87 ? -2.441 3.219 12.947 1.00 96.56 87 ASP A O 1
ATOM 675 N N . HIS A 1 88 ? -4.444 2.351 12.396 1.00 95.88 88 HIS A N 1
ATOM 676 C CA . HIS A 1 88 ? -4.261 1.072 13.085 1.00 95.88 88 HIS A CA 1
ATOM 677 C C . HIS A 1 88 ? -3.034 0.318 12.559 1.00 95.88 88 HIS A C 1
ATOM 679 O O . HIS A 1 88 ? -2.142 -0.046 13.327 1.00 95.88 88 HIS A O 1
ATOM 685 N N . LEU A 1 89 ? -2.921 0.170 11.234 1.00 95.81 89 LEU A N 1
ATOM 686 C CA . LEU A 1 89 ? -1.763 -0.454 10.585 1.00 95.81 89 LEU A CA 1
ATOM 687 C C . LEU A 1 89 ? -0.438 0.218 10.965 1.00 95.81 89 LEU A C 1
ATOM 689 O O . LEU A 1 89 ? 0.561 -0.465 11.219 1.00 95.81 89 LEU A O 1
ATOM 693 N N . ILE A 1 90 ? -0.416 1.552 11.006 1.00 96.12 90 ILE A N 1
ATOM 694 C CA . ILE A 1 90 ? 0.775 2.324 11.371 1.00 96.12 90 ILE A CA 1
ATOM 695 C C . ILE A 1 90 ? 1.139 2.077 12.836 1.00 96.12 90 ILE A C 1
ATOM 697 O O . ILE A 1 90 ? 2.306 1.803 13.133 1.00 96.12 90 ILE A O 1
ATOM 701 N N . GLN A 1 91 ? 0.169 2.148 13.748 1.00 96.31 91 GLN A N 1
ATOM 702 C CA . GLN A 1 91 ? 0.390 1.942 15.181 1.00 96.31 91 GLN A CA 1
ATOM 703 C C . GLN A 1 91 ? 0.922 0.535 15.472 1.00 96.31 91 GLN A C 1
ATOM 705 O O . GLN A 1 91 ? 1.917 0.388 16.183 1.00 96.31 91 GLN A O 1
ATOM 710 N N . GLU A 1 92 ? 0.335 -0.483 14.845 1.00 95.12 92 GLU A N 1
ATOM 711 C CA . GLU A 1 92 ? 0.745 -1.880 14.994 1.00 95.12 92 GLU A CA 1
ATOM 712 C C . GLU A 1 92 ? 2.148 -2.160 14.436 1.00 95.12 92 GLU A C 1
ATOM 714 O O . GLU A 1 92 ? 2.927 -2.932 15.015 1.00 95.12 92 GLU A O 1
ATOM 719 N N . ALA A 1 93 ? 2.495 -1.553 13.298 1.00 95.25 93 ALA A N 1
ATOM 720 C CA . ALA A 1 93 ? 3.769 -1.793 12.628 1.00 95.25 93 ALA A CA 1
ATOM 721 C C . ALA A 1 93 ? 4.934 -1.009 13.252 1.00 95.25 93 ALA A C 1
ATOM 723 O O . ALA A 1 93 ? 6.043 -1.541 13.339 1.00 95.25 93 ALA A O 1
ATOM 724 N N . THR A 1 94 ? 4.695 0.228 13.704 1.00 96.12 94 THR A N 1
ATOM 725 C CA . THR A 1 94 ? 5.723 1.163 14.203 1.00 96.12 94 THR A CA 1
ATOM 726 C C . THR A 1 94 ? 6.713 0.549 15.203 1.00 96.12 94 THR A C 1
ATOM 728 O O . THR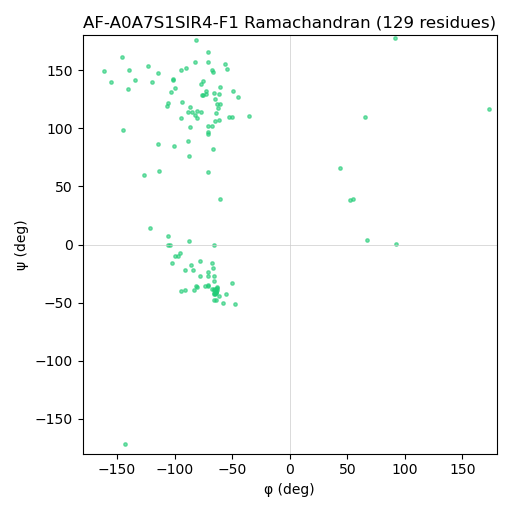 A 1 94 ? 7.918 0.654 14.957 1.00 96.12 94 THR A O 1
ATOM 731 N N . PRO A 1 95 ? 6.291 -0.140 16.285 1.00 96.38 95 PRO A N 1
ATOM 732 C CA . PRO A 1 95 ? 7.232 -0.696 17.263 1.00 96.38 95 PRO A CA 1
ATOM 733 C C . PRO A 1 95 ? 8.095 -1.844 16.712 1.00 96.38 95 PRO A C 1
ATOM 735 O O . PRO A 1 95 ? 9.104 -2.199 17.317 1.00 96.38 95 PRO A O 1
ATOM 738 N N . ARG A 1 96 ? 7.717 -2.435 15.572 1.00 94.88 96 ARG A N 1
ATOM 739 C CA . ARG A 1 96 ? 8.399 -3.572 14.933 1.00 94.88 96 ARG A CA 1
ATOM 740 C C . ARG A 1 96 ? 9.221 -3.173 13.706 1.00 94.88 96 ARG A C 1
ATOM 742 O O . ARG A 1 96 ? 9.828 -4.042 13.079 1.00 94.88 96 ARG A O 1
ATOM 749 N N . LEU A 1 97 ? 9.237 -1.890 13.337 1.00 95.50 97 LEU A N 1
ATOM 750 C CA . LEU A 1 97 ? 9.966 -1.413 12.165 1.00 95.50 97 LEU A CA 1
ATOM 751 C C . LEU A 1 97 ? 11.467 -1.651 12.327 1.00 95.50 97 LEU A C 1
ATOM 753 O O . LEU A 1 97 ? 12.120 -1.115 13.221 1.00 95.50 97 LEU A O 1
ATOM 757 N N . THR A 1 98 ? 12.034 -2.409 11.396 1.00 92.38 98 THR A N 1
ATOM 758 C CA . THR A 1 98 ? 13.479 -2.630 11.309 1.00 92.38 98 THR A CA 1
ATOM 759 C C . THR A 1 98 ? 13.988 -2.210 9.942 1.00 92.38 98 THR A C 1
ATOM 761 O O . THR A 1 98 ? 13.247 -2.181 8.956 1.00 92.38 98 THR A O 1
ATOM 764 N N . ARG A 1 99 ? 15.269 -1.830 9.869 1.00 91.56 99 ARG A N 1
ATOM 765 C CA . ARG A 1 99 ? 15.871 -1.450 8.591 1.00 91.56 99 ARG A CA 1
ATOM 766 C C . ARG A 1 99 ? 15.895 -2.665 7.669 1.00 91.56 99 ARG A C 1
ATOM 768 O O . ARG A 1 99 ? 16.493 -3.685 8.001 1.00 91.56 99 ARG A O 1
ATOM 775 N N . SER A 1 100 ? 15.313 -2.505 6.489 1.00 88.50 100 SER A N 1
ATOM 776 C CA . SER A 1 100 ? 15.274 -3.553 5.481 1.00 88.50 100 SER A CA 1
ATOM 777 C C . SER A 1 100 ? 16.685 -3.860 4.959 1.00 88.50 100 SER A C 1
ATOM 779 O O . SER A 1 100 ? 17.414 -2.946 4.574 1.00 88.50 100 SER A O 1
ATOM 781 N N . GLY A 1 101 ? 17.067 -5.139 4.919 1.00 86.62 101 GLY A N 1
ATOM 782 C CA . GLY A 1 101 ? 18.326 -5.609 4.319 1.00 86.62 101 GLY A CA 1
ATOM 783 C C . GLY A 1 101 ? 18.075 -6.585 3.172 1.00 86.62 101 GLY A C 1
ATOM 784 O O . GLY A 1 101 ? 17.130 -7.362 3.240 1.00 86.62 101 GLY A O 1
ATOM 785 N N . VAL A 1 102 ? 18.828 -6.503 2.085 1.00 84.94 102 VAL A N 1
ATOM 786 C CA . VAL A 1 102 ? 18.754 -7.486 0.992 1.00 84.94 102 VAL A CA 1
ATOM 787 C C . VAL A 1 102 ? 19.599 -8.699 1.349 1.00 84.94 102 VAL A C 1
ATOM 789 O O . VAL A 1 102 ? 20.502 -8.598 2.173 1.00 84.94 102 VAL A O 1
ATOM 792 N N . VAL A 1 103 ? 19.308 -9.846 0.753 1.00 85.75 103 VAL A N 1
ATOM 793 C CA . VAL A 1 103 ? 20.165 -11.018 0.932 1.00 85.75 103 VAL A CA 1
ATOM 794 C C . VAL A 1 103 ? 21.417 -10.829 0.078 1.00 85.75 103 VAL A C 1
ATOM 796 O O . VAL A 1 103 ? 21.319 -10.500 -1.102 1.00 85.75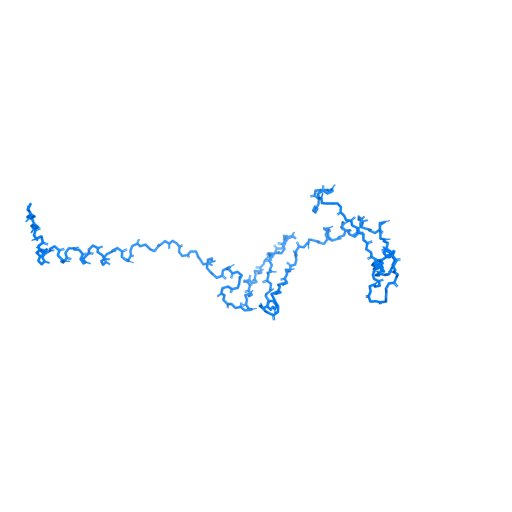 103 VAL A O 1
ATOM 799 N N . ASP A 1 104 ? 22.581 -10.989 0.694 1.00 83.88 104 ASP A N 1
ATOM 800 C CA . ASP A 1 104 ? 23.875 -11.012 0.022 1.00 83.88 104 ASP A CA 1
ATOM 801 C C . ASP A 1 104 ? 24.029 -12.336 -0.743 1.00 83.88 104 ASP A C 1
ATOM 803 O O . ASP A 1 104 ? 23.800 -13.409 -0.180 1.00 83.88 104 ASP A O 1
ATOM 807 N N . ASN A 1 105 ? 24.402 -12.270 -2.021 1.00 84.00 105 ASN A N 1
ATOM 808 C CA . ASN A 1 105 ? 24.486 -13.456 -2.875 1.00 84.00 105 ASN A CA 1
ATOM 809 C C . ASN A 1 105 ? 25.664 -14.377 -2.523 1.00 84.00 105 ASN A C 1
ATOM 811 O O . ASN A 1 105 ? 25.573 -15.579 -2.764 1.00 84.00 105 ASN A O 1
ATOM 815 N N . ASP A 1 106 ? 26.743 -13.837 -1.955 1.00 86.06 106 ASP A N 1
ATOM 816 C CA . ASP A 1 106 ? 27.968 -14.586 -1.670 1.00 86.06 106 ASP A CA 1
ATOM 817 C C . ASP A 1 106 ? 27.928 -15.198 -0.266 1.00 86.06 106 ASP A C 1
ATOM 819 O O . ASP A 1 106 ? 28.372 -16.325 -0.049 1.00 86.06 106 ASP A O 1
ATOM 823 N N . THR A 1 107 ? 27.384 -14.457 0.703 1.00 84.12 107 THR A N 1
ATOM 824 C CA . THR A 1 107 ? 27.371 -14.873 2.117 1.00 84.12 107 THR A CA 1
ATOM 825 C C . THR A 1 107 ? 26.021 -15.413 2.590 1.00 84.12 107 THR A C 1
ATOM 827 O O . THR A 1 107 ? 25.955 -16.033 3.652 1.00 84.12 107 THR A O 1
ATOM 830 N N . GLY A 1 108 ? 24.934 -15.164 1.849 1.00 82.25 108 GLY A N 1
ATOM 831 C CA . GLY A 1 108 ? 23.560 -15.473 2.268 1.00 82.25 108 GLY A CA 1
ATOM 832 C C . GLY A 1 108 ? 23.067 -14.638 3.459 1.00 82.25 108 GLY A C 1
ATOM 833 O O . GLY A 1 108 ? 21.973 -14.875 3.972 1.00 82.25 108 GLY A O 1
ATOM 834 N N . GLY A 1 109 ? 23.874 -13.680 3.928 1.00 82.19 109 GLY A N 1
ATOM 835 C CA . GLY A 1 109 ? 23.563 -12.801 5.049 1.00 82.19 109 GLY A CA 1
ATOM 836 C C . GLY A 1 109 ? 22.668 -11.623 4.659 1.00 82.19 109 GLY A C 1
ATOM 837 O O . GLY A 1 109 ? 22.350 -11.410 3.493 1.00 82.19 109 GLY A O 1
ATOM 838 N N . SER A 1 110 ? 22.266 -10.824 5.650 1.00 79.25 110 SER A N 1
ATOM 839 C CA . SER A 1 110 ? 21.504 -9.590 5.418 1.00 79.25 110 SER A CA 1
ATOM 840 C C . SER A 1 110 ? 22.451 -8.409 5.201 1.00 79.25 110 SER A C 1
ATOM 842 O O . SER A 1 110 ? 23.161 -7.993 6.118 1.00 79.25 110 SER A O 1
ATOM 844 N N . LEU A 1 111 ? 22.447 -7.857 3.990 1.00 82.00 111 LEU A N 1
ATOM 845 C CA . LEU A 1 111 ? 23.218 -6.689 3.582 1.00 82.00 111 LEU A CA 1
ATOM 846 C C . LEU A 1 111 ? 22.336 -5.438 3.552 1.00 82.00 111 LEU A C 1
ATOM 848 O O . LEU A 1 111 ? 21.185 -5.452 3.115 1.00 82.00 111 LEU 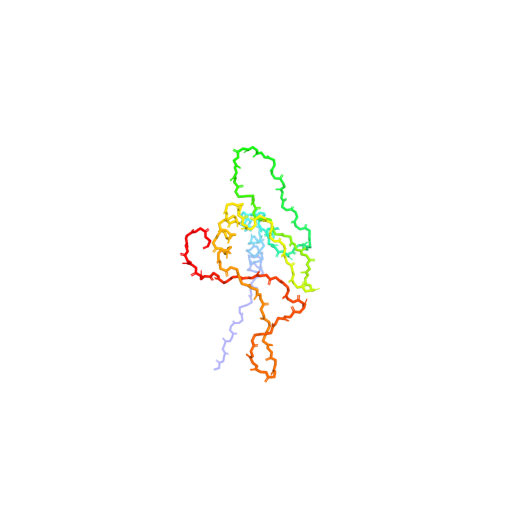A O 1
ATOM 852 N N . ARG A 1 112 ? 22.887 -4.301 3.977 1.00 80.06 112 ARG A N 1
ATOM 853 C CA . ARG A 1 112 ? 22.215 -3.005 3.831 1.00 80.06 112 ARG A CA 1
ATOM 854 C C . ARG A 1 112 ? 22.412 -2.482 2.415 1.00 80.06 112 ARG A C 1
ATOM 856 O O . ARG A 1 112 ? 23.503 -2.049 2.060 1.00 80.06 112 ARG A O 1
ATOM 863 N N . ASP A 1 113 ? 21.338 -2.486 1.640 1.00 80.31 113 ASP A N 1
ATOM 864 C CA . ASP A 1 113 ? 21.350 -2.022 0.258 1.00 80.31 113 ASP A CA 1
ATOM 865 C C . ASP A 1 113 ? 21.028 -0.523 0.133 1.00 80.31 113 ASP A C 1
ATOM 867 O O . ASP A 1 113 ? 20.328 0.058 0.973 1.00 80.31 113 ASP A O 1
ATOM 871 N N . LYS A 1 114 ? 21.545 0.121 -0.921 1.00 80.25 114 LYS A N 1
ATOM 872 C CA . LYS A 1 114 ? 21.300 1.546 -1.205 1.00 80.25 114 LYS A CA 1
ATOM 873 C C . LYS A 1 114 ? 19.997 1.801 -1.968 1.00 80.25 114 LYS A C 1
ATOM 875 O O . LYS A 1 114 ? 19.496 2.916 -1.903 1.00 80.25 114 LYS A O 1
ATOM 880 N N . SER A 1 115 ? 19.459 0.807 -2.674 1.00 81.69 115 SER A N 1
ATOM 881 C CA . SER A 1 115 ? 18.169 0.894 -3.367 1.00 81.69 115 SER A CA 1
ATOM 882 C C . SER A 1 115 ? 16.993 0.654 -2.415 1.00 81.69 115 SER A C 1
ATOM 884 O O . SER A 1 115 ? 15.979 1.340 -2.516 1.00 81.69 115 SER A O 1
ATOM 886 N N . ARG A 1 116 ? 17.142 -0.240 -1.421 1.00 88.38 116 ARG A N 1
ATOM 887 C CA . ARG A 1 116 ? 16.119 -0.503 -0.392 1.00 88.38 116 ARG A CA 1
ATOM 888 C C . ARG A 1 116 ? 16.431 0.203 0.927 1.00 88.38 116 ARG A C 1
ATOM 890 O O . ARG A 1 116 ? 17.006 -0.367 1.854 1.00 88.38 116 ARG A O 1
ATOM 897 N N . THR A 1 117 ? 16.030 1.466 1.020 1.00 89.81 117 THR A N 1
ATOM 898 C CA . THR A 1 117 ? 16.348 2.337 2.167 1.00 89.81 117 THR A CA 1
ATOM 899 C C . THR A 1 117 ? 15.252 2.428 3.224 1.00 89.81 117 THR A C 1
ATOM 901 O O . THR A 1 117 ? 15.512 2.953 4.309 1.00 89.81 117 THR A O 1
ATOM 904 N N . SER A 1 118 ? 14.063 1.895 2.944 1.00 92.75 118 SER A N 1
ATOM 905 C CA . SER A 1 118 ? 12.926 1.909 3.861 1.00 92.75 118 SER A CA 1
ATOM 906 C C . SER A 1 118 ? 13.113 0.972 5.059 1.00 92.75 118 SER A C 1
ATOM 908 O O . SER A 1 118 ? 13.865 -0.012 5.024 1.00 92.75 118 SER A O 1
ATOM 910 N N . SER A 1 119 ? 12.386 1.266 6.133 1.00 93.50 119 SER A N 1
ATOM 911 C CA . SER A 1 119 ? 12.150 0.330 7.234 1.00 93.50 119 SER A CA 1
ATOM 912 C C . SER A 1 119 ? 10.835 -0.408 7.002 1.00 93.50 119 SER A C 1
ATOM 914 O O . SER A 1 119 ? 9.923 0.144 6.390 1.00 93.50 119 SER A O 1
ATOM 916 N N . GLY A 1 120 ? 10.737 -1.642 7.483 1.00 93.75 120 GLY A N 1
ATOM 917 C CA . GLY A 1 120 ? 9.538 -2.460 7.334 1.00 93.75 120 GLY A CA 1
ATOM 918 C C . GLY A 1 120 ? 9.297 -3.360 8.539 1.00 93.75 120 GLY A C 1
ATOM 919 O O . GLY A 1 120 ? 10.202 -3.611 9.338 1.00 93.75 120 GLY A O 1
ATOM 920 N N . ALA A 1 121 ? 8.062 -3.834 8.653 1.00 93.75 121 ALA A N 1
ATOM 921 C CA . ALA A 1 121 ? 7.625 -4.831 9.618 1.00 93.75 121 ALA A CA 1
ATOM 922 C C . ALA A 1 121 ? 6.660 -5.798 8.923 1.00 93.75 121 ALA A C 1
ATOM 924 O O . ALA A 1 121 ? 5.953 -5.412 7.992 1.00 93.75 121 ALA A O 1
ATOM 925 N N . PHE A 1 122 ? 6.629 -7.047 9.381 1.00 93.06 122 PHE A N 1
ATOM 926 C CA . PHE A 1 122 ? 5.645 -8.027 8.934 1.00 93.06 122 PHE A CA 1
ATOM 927 C C . PHE A 1 122 ? 4.516 -8.131 9.959 1.00 93.06 122 PHE A C 1
ATOM 929 O O . PHE A 1 122 ? 4.763 -8.223 11.166 1.00 93.06 122 PHE A O 1
ATOM 936 N N . LEU A 1 123 ? 3.282 -8.137 9.460 1.00 92.44 123 LEU A N 1
ATOM 937 C CA . LEU A 1 123 ? 2.081 -8.410 10.240 1.00 92.44 123 LEU A CA 1
ATOM 938 C C . LEU A 1 123 ? 1.631 -9.848 9.975 1.00 92.44 123 LEU A C 1
ATOM 940 O O . LEU A 1 123 ? 1.759 -10.354 8.858 1.00 92.44 123 LEU A O 1
ATOM 944 N N . GLN A 1 124 ? 1.134 -10.520 11.010 1.00 92.69 124 GLN A N 1
ATOM 945 C CA . GLN A 1 124 ? 0.566 -11.852 10.857 1.00 92.69 124 GLN A CA 1
ATOM 946 C C . GLN A 1 124 ? -0.832 -11.728 10.252 1.00 92.69 124 GLN A C 1
ATOM 948 O O . GLN A 1 124 ? -1.604 -10.857 10.637 1.00 92.69 124 GLN A O 1
ATOM 953 N N . GLN A 1 125 ? -1.169 -12.608 9.311 1.00 91.19 125 GLN A N 1
ATOM 954 C CA . GLN A 1 125 ? -2.519 -12.639 8.754 1.00 91.19 125 GLN A CA 1
ATOM 955 C C . GLN A 1 125 ? -3.540 -12.919 9.860 1.00 91.19 125 GLN A C 1
ATOM 957 O O . GLN A 1 125 ? -3.333 -13.839 10.654 1.00 91.19 125 GLN A O 1
ATOM 962 N N . ARG A 1 126 ? -4.654 -12.174 9.857 1.00 89.44 126 ARG A N 1
ATOM 963 C CA . ARG A 1 126 ? -5.740 -12.299 10.844 1.00 89.44 126 ARG A CA 1
ATOM 964 C C . ARG A 1 126 ? -5.252 -12.155 12.291 1.00 89.44 126 ARG A C 1
ATOM 966 O O . ARG A 1 126 ? -5.680 -12.909 13.163 1.00 89.44 126 ARG A O 1
ATOM 973 N N . SER A 1 127 ? -4.313 -11.2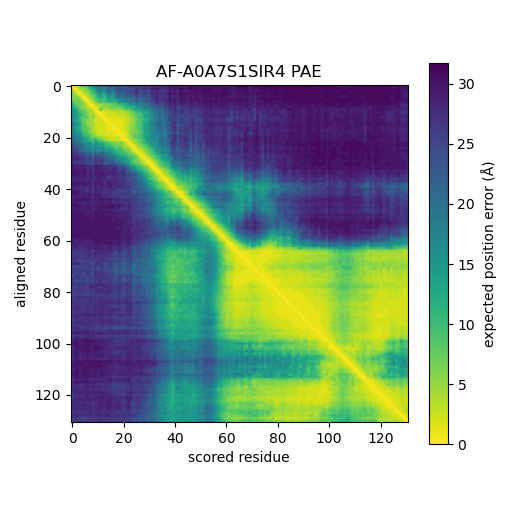41 12.537 1.00 89.62 127 SER A N 1
ATOM 974 C CA . SER A 1 127 ? -3.862 -10.923 13.896 1.00 89.62 127 SER A CA 1
ATOM 975 C C . SER A 1 127 ? -4.962 -10.285 14.739 1.00 89.62 127 SER A C 1
ATOM 977 O O . SER A 1 127 ? -4.995 -10.490 15.950 1.00 89.62 127 SER A O 1
ATOM 979 N N . ASP A 1 128 ? -5.855 -9.534 14.101 1.00 92.31 128 ASP A N 1
ATOM 980 C CA . ASP A 1 128 ? -6.971 -8.845 14.732 1.00 92.31 128 ASP A CA 1
ATOM 981 C C . ASP A 1 128 ? -8.216 -8.877 13.828 1.00 92.31 128 ASP A C 1
ATOM 983 O O . ASP A 1 128 ? -8.285 -9.634 12.857 1.00 92.31 128 ASP A O 1
ATOM 987 N N . THR A 1 129 ? -9.244 -8.127 14.224 1.00 90.25 129 THR A N 1
ATOM 988 C CA . THR A 1 129 ? -10.523 -8.011 13.513 1.00 90.25 129 THR A CA 1
ATOM 989 C C . THR A 1 129 ? -10.692 -6.682 12.779 1.00 90.25 129 THR A C 1
ATOM 991 O O . THR A 1 129 ? -11.759 -6.459 12.212 1.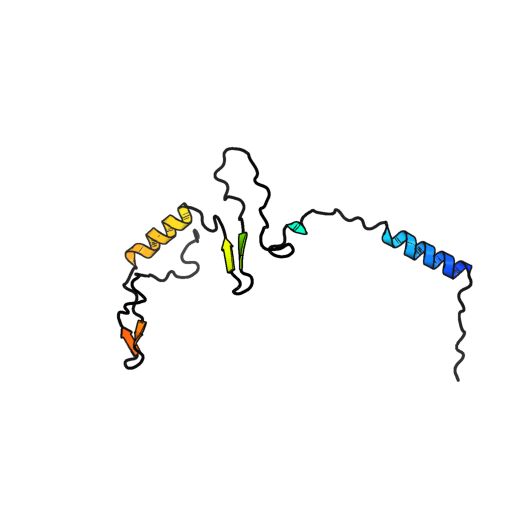00 90.25 129 THR A O 1
ATOM 994 N N . ILE A 1 130 ? -9.709 -5.780 12.857 1.00 87.94 130 ILE A N 1
ATOM 995 C CA . ILE A 1 130 ? -9.769 -4.451 12.239 1.00 87.94 130 ILE A CA 1
ATOM 996 C C . ILE A 1 130 ? -9.358 -4.554 10.764 1.00 87.94 130 ILE A C 1
ATOM 998 O O . ILE A 1 130 ? -10.004 -3.930 9.926 1.00 87.94 130 ILE A O 1
ATOM 1002 N N . ILE A 1 131 ? -8.345 -5.373 10.445 1.00 82.44 131 ILE A N 1
ATOM 1003 C CA . ILE A 1 131 ? -7.808 -5.581 9.083 1.00 82.44 131 ILE A CA 1
ATOM 1004 C C . ILE A 1 131 ? -7.669 -7.054 8.674 1.00 82.44 131 ILE A C 1
ATOM 1006 O O . ILE A 1 131 ? -7.483 -7.936 9.543 1.00 82.44 131 ILE A O 1
#

Foldseek 3Di:
DDDPPDPDDDPVNVVVVCVVVVVVVPPPPDPPPPCVLVDVPPVDQDPDDDDDDDDDDPPQPDFDKGFDDVVVGDIDTPSPDDPVLVVVVCVVWVVAWDFAFDQDPPPRDGHRDPVRGGTGGDDDPCPDDSD

Radius of gyration: 30.93 Å; Cα contacts (8 Å, |Δi|>4): 89; chains: 1; bounding box: 77×68×63 Å

Sequence (131 aa):
MLLRSSLRPRASQVLLILLLLGVGVHAVRGPSGDRAGDLIGWMGETHRGPAKTSDSQEVRGEPVVEVLSWEPRAFLYHSFLSHEECDHLIQEATPRLTRSGVVDNDTGGSLRDKSRTSSGAFLQQRSDTII

Organism: NCBI:txid63592